Protein AF-A0A2D8N913-F1 (afdb_monomer_lite)

Radius of gyration: 33.27 Å; chains: 1; bounding box: 80×47×66 Å

Foldseek 3Di:
DAKDAAQDADPPGFGAHGTAGPPWDAAQAWAAAQDFDDDPRWGQWGFNHTGHGNYTDDPVGTDGDGDDDDDPPDDPPPPDDDDDCVVVVPDDDDFDADPVRDTHPDDDDDDDDPDPVCPVVVVVVVVVCCVVVVVDDPFDDQFPCVVLVVCVVVVHDPVVSVPDGRHDD

Structure (mmCIF, N/CA/C/O backbone):
data_AF-A0A2D8N913-F1
#
_entry.id   AF-A0A2D8N913-F1
#
loop_
_atom_site.group_PDB
_atom_site.id
_atom_site.type_symbol
_atom_site.label_atom_id
_atom_site.label_alt_id
_atom_site.label_comp_id
_atom_site.label_asym_id
_atom_site.label_entity_id
_atom_site.label_seq_id
_atom_site.pdbx_PDB_ins_code
_atom_site.Cartn_x
_atom_site.Cartn_y
_atom_site.Cartn_z
_atom_site.occupancy
_atom_site.B_iso_or_equiv
_atom_site.auth_seq_id
_atom_site.auth_comp_id
_atom_site.auth_asym_id
_atom_site.auth_atom_id
_atom_site.pdbx_PDB_model_num
ATOM 1 N N . MET A 1 1 ? 0.597 10.261 -8.844 1.00 73.38 1 MET A N 1
ATOM 2 C CA . MET A 1 1 ? 1.010 9.840 -10.202 1.00 73.38 1 MET A CA 1
ATOM 3 C C . MET A 1 1 ? 0.075 10.501 -11.199 1.00 73.38 1 MET A C 1
ATOM 5 O O . MET A 1 1 ? -1.126 10.291 -11.078 1.00 73.38 1 MET A O 1
ATOM 9 N N . THR A 1 2 ? 0.605 11.321 -12.101 1.00 93.38 2 THR A N 1
ATOM 10 C CA . THR A 1 2 ? -0.141 12.109 -13.100 1.00 93.38 2 THR A CA 1
ATOM 11 C C . THR A 1 2 ? 0.050 11.535 -14.504 1.00 93.38 2 THR A C 1
ATOM 13 O O . THR A 1 2 ? 0.863 10.628 -14.695 1.00 93.38 2 THR A O 1
ATOM 16 N N . ASP A 1 3 ? -0.706 12.045 -15.474 1.00 95.50 3 ASP A N 1
ATOM 17 C CA . ASP A 1 3 ? -0.460 11.774 -16.891 1.00 95.50 3 ASP A CA 1
ATOM 18 C C . ASP A 1 3 ? 0.839 12.452 -17.345 1.00 95.50 3 ASP A C 1
ATOM 20 O O . ASP A 1 3 ? 1.146 13.564 -16.912 1.00 95.50 3 ASP A O 1
ATOM 24 N N . LEU A 1 4 ? 1.575 11.780 -18.228 1.00 95.81 4 LEU A N 1
ATOM 25 C CA . LEU A 1 4 ? 2.834 12.240 -18.806 1.00 95.81 4 LEU A CA 1
ATOM 26 C C . LEU A 1 4 ? 2.669 12.448 -20.309 1.00 95.81 4 LEU A C 1
ATOM 28 O O . LEU A 1 4 ? 2.006 11.657 -20.997 1.00 95.81 4 LEU A O 1
ATOM 32 N N . LYS A 1 5 ? 3.281 13.506 -20.835 1.00 96.56 5 LYS A N 1
ATOM 33 C CA . LYS A 1 5 ? 3.182 13.857 -22.254 1.00 96.56 5 LYS A CA 1
ATOM 34 C C . LYS A 1 5 ? 4.349 13.282 -23.046 1.00 96.56 5 LYS A C 1
ATOM 36 O O . LYS A 1 5 ? 5.450 13.071 -22.546 1.00 96.56 5 LYS A O 1
ATOM 41 N N . LYS A 1 6 ? 4.110 13.053 -24.332 1.00 96.00 6 LYS A N 1
ATOM 42 C CA . LYS A 1 6 ? 5.166 12.769 -25.299 1.00 96.00 6 LYS A CA 1
ATOM 43 C C . LYS A 1 6 ? 6.247 13.856 -25.221 1.00 96.00 6 LYS A C 1
ATOM 45 O O . LYS A 1 6 ? 5.936 15.024 -25.011 1.00 96.00 6 LYS A O 1
ATOM 50 N N . ASP A 1 7 ? 7.499 13.451 -25.420 1.00 95.56 7 ASP A N 1
ATOM 51 C CA . ASP A 1 7 ? 8.699 14.289 -25.383 1.00 95.56 7 ASP A CA 1
ATOM 52 C C . ASP A 1 7 ? 9.092 14.843 -23.999 1.00 95.56 7 ASP A C 1
ATOM 54 O O . ASP A 1 7 ? 10.153 15.457 -23.881 1.00 95.56 7 ASP A O 1
ATOM 58 N N . GLU A 1 8 ? 8.316 14.557 -22.950 1.00 95.44 8 GLU A N 1
ATOM 59 C CA . GLU A 1 8 ? 8.669 14.863 -21.562 1.00 95.44 8 GLU A CA 1
ATOM 60 C C . GLU A 1 8 ? 9.900 14.056 -21.110 1.00 95.44 8 GLU A C 1
ATOM 62 O O . GLU A 1 8 ? 10.096 12.909 -21.530 1.00 95.44 8 GLU A O 1
ATOM 67 N N . ILE A 1 9 ? 10.749 14.667 -20.274 1.00 93.12 9 ILE A N 1
ATOM 68 C CA . ILE A 1 9 ? 11.997 14.073 -19.780 1.00 93.12 9 ILE A CA 1
ATOM 69 C C . ILE A 1 9 ? 11.810 13.629 -18.326 1.00 93.12 9 ILE A C 1
ATOM 71 O O . ILE A 1 9 ? 11.603 14.451 -17.438 1.00 93.12 9 ILE A O 1
ATOM 75 N N . ILE A 1 10 ? 11.939 12.325 -18.085 1.00 91.06 10 ILE A N 1
ATOM 76 C CA . ILE A 1 10 ? 11.900 11.688 -16.766 1.00 91.06 10 ILE A CA 1
ATOM 77 C C . ILE A 1 10 ? 13.335 11.442 -16.276 1.00 91.06 10 ILE A C 1
ATOM 79 O O . ILE A 1 10 ? 14.214 11.052 -17.049 1.00 91.06 10 ILE A O 1
ATOM 83 N N . TYR A 1 11 ? 13.585 11.651 -14.983 1.00 82.69 11 TYR A N 1
ATOM 84 C CA . TYR A 1 11 ? 14.900 11.457 -14.365 1.00 82.69 11 TYR A CA 1
ATOM 85 C C . TYR A 1 11 ? 15.424 10.010 -14.540 1.00 82.69 11 TYR A C 1
ATOM 87 O O . TYR A 1 11 ? 14.638 9.069 -14.402 1.00 82.69 11 TYR A O 1
ATOM 95 N N . PRO A 1 12 ? 16.730 9.792 -14.808 1.00 74.25 12 PRO A N 1
ATOM 96 C CA . PRO A 1 12 ? 17.796 10.797 -14.906 1.00 74.25 12 PRO A CA 1
ATOM 97 C C . PRO A 1 12 ? 17.989 11.444 -16.290 1.00 74.25 12 PRO A C 1
ATOM 99 O O . PRO A 1 12 ? 18.758 12.392 -16.382 1.00 74.25 12 PRO A O 1
ATOM 102 N N . SER A 1 13 ? 17.347 10.962 -17.363 1.00 88.44 13 SER A N 1
ATOM 103 C CA . SER A 1 13 ? 17.417 11.550 -18.729 1.00 88.44 13 SER A CA 1
ATOM 104 C C . SER A 1 13 ? 16.662 10.701 -19.769 1.00 88.44 13 SER A C 1
ATOM 106 O O . SER A 1 13 ? 17.172 10.357 -20.838 1.00 88.44 13 SER A O 1
ATOM 108 N N . LEU A 1 14 ? 15.434 10.291 -19.463 1.00 93.56 14 LEU A N 1
ATOM 109 C CA . LEU A 1 14 ? 14.613 9.468 -20.349 1.00 93.56 14 LEU A CA 1
ATOM 110 C C . LEU A 1 14 ? 13.529 10.314 -21.010 1.00 93.56 14 LEU A C 1
ATOM 112 O O . LEU A 1 14 ? 12.659 10.841 -20.332 1.00 93.56 14 LEU A O 1
ATOM 116 N N . LYS A 1 15 ? 13.555 10.399 -22.341 1.00 96.12 15 LYS A N 1
ATOM 117 C CA . LYS A 1 15 ? 12.556 11.127 -23.128 1.00 96.12 15 LYS A CA 1
ATOM 118 C C . LYS A 1 15 ? 11.412 10.207 -23.566 1.00 96.12 15 LYS A C 1
ATOM 120 O O . LYS A 1 15 ? 11.671 9.190 -24.211 1.00 96.12 15 LYS A O 1
ATOM 125 N N . LEU A 1 16 ? 10.165 10.572 -23.269 1.00 96.75 16 LEU A N 1
ATOM 126 C CA . LEU A 1 16 ? 8.987 9.786 -23.652 1.00 96.75 16 LEU A CA 1
ATOM 127 C C . LEU A 1 16 ? 8.702 9.845 -25.160 1.00 96.75 16 LEU A C 1
ATOM 129 O O . LEU A 1 16 ? 8.788 10.898 -25.791 1.00 96.75 16 LEU A O 1
ATOM 133 N N . LYS A 1 17 ? 8.312 8.707 -25.743 1.00 95.88 17 LYS A N 1
ATOM 134 C CA . LYS A 1 17 ? 7.947 8.578 -27.167 1.00 95.88 17 LYS A CA 1
ATOM 135 C C . LYS A 1 17 ? 6.450 8.743 -27.424 1.00 95.88 17 LYS A C 1
ATOM 137 O O . LYS A 1 17 ? 6.057 9.088 -28.540 1.00 95.88 17 LYS A O 1
ATOM 142 N N . ASN A 1 18 ? 5.628 8.550 -26.395 1.00 95.62 18 ASN A N 1
ATOM 143 C CA . ASN A 1 18 ? 4.171 8.642 -26.441 1.00 95.62 18 ASN A CA 1
ATOM 144 C C . ASN A 1 18 ? 3.654 9.324 -25.172 1.00 95.62 18 ASN A C 1
ATOM 146 O O . ASN A 1 18 ? 4.369 9.415 -24.177 1.00 95.62 18 ASN A O 1
ATOM 150 N N . ASN A 1 19 ? 2.391 9.747 -25.198 1.00 96.81 19 ASN A N 1
ATOM 151 C CA . ASN A 1 19 ? 1.685 10.096 -23.970 1.00 96.81 19 ASN A CA 1
ATOM 152 C C . ASN A 1 19 ? 1.509 8.829 -23.121 1.00 96.81 19 ASN A C 1
ATOM 154 O O . ASN A 1 19 ? 1.118 7.784 -23.646 1.00 96.81 19 ASN A O 1
ATOM 158 N N . VAL A 1 20 ? 1.752 8.928 -21.818 1.00 95.88 20 VAL A N 1
ATOM 159 C CA . VAL A 1 20 ? 1.591 7.821 -20.873 1.00 95.88 20 VAL A CA 1
ATOM 160 C C . VAL A 1 20 ? 0.609 8.255 -19.798 1.00 95.88 20 VAL A C 1
ATOM 162 O O . VAL A 1 20 ? 0.886 9.159 -19.017 1.00 95.88 20 VAL A O 1
ATOM 165 N N . LYS A 1 21 ? -0.558 7.611 -19.755 1.00 96.62 21 LYS A N 1
ATOM 166 C CA . LYS A 1 21 ? -1.554 7.869 -18.709 1.00 96.62 21 LYS A CA 1
ATOM 167 C C . LYS A 1 21 ? -1.021 7.455 -17.338 1.00 96.62 21 LYS A C 1
ATOM 169 O O . LYS A 1 21 ? -0.225 6.517 -17.231 1.00 96.62 21 LYS A O 1
ATOM 174 N N . ALA A 1 22 ? -1.531 8.074 -16.282 1.00 95.69 22 ALA A N 1
ATOM 175 C CA . ALA A 1 22 ? -1.237 7.695 -14.911 1.00 95.69 22 ALA A CA 1
ATOM 176 C C . ALA A 1 22 ? -1.387 6.173 -14.718 1.00 95.69 22 ALA A C 1
ATOM 178 O O . ALA A 1 22 ? -2.295 5.535 -15.264 1.00 95.69 22 ALA A O 1
ATOM 179 N N . LYS A 1 23 ? -0.466 5.589 -13.940 1.00 94.62 23 LYS A N 1
ATOM 180 C CA . LYS A 1 23 ? -0.380 4.145 -13.641 1.00 94.62 23 LYS A CA 1
ATOM 181 C C . LYS A 1 23 ? -0.073 3.228 -14.839 1.00 94.62 23 LYS A C 1
ATOM 183 O O . LYS A 1 23 ? -0.050 2.012 -14.664 1.00 94.62 23 LYS A O 1
ATOM 188 N N . HIS A 1 24 ? 0.186 3.764 -16.033 1.00 95.25 24 HIS A N 1
ATOM 189 C CA . HIS A 1 24 ? 0.657 2.963 -17.164 1.00 95.25 24 HIS A CA 1
ATOM 190 C C . HIS A 1 24 ? 2.185 2.864 -17.177 1.00 95.25 24 HIS A C 1
ATOM 192 O O . HIS A 1 24 ? 2.889 3.700 -16.615 1.00 95.25 24 HIS A O 1
ATOM 198 N N . LYS A 1 25 ? 2.693 1.803 -17.811 1.00 95.44 25 LYS A N 1
ATOM 199 C CA . LYS A 1 25 ? 4.124 1.498 -17.897 1.00 95.44 25 LYS A CA 1
ATOM 200 C C . LYS A 1 25 ? 4.727 2.080 -19.178 1.00 95.44 25 LYS A C 1
ATOM 202 O O . LYS A 1 25 ? 4.034 2.205 -20.186 1.00 95.44 25 LYS A O 1
ATOM 207 N N . PHE A 1 26 ? 6.020 2.371 -19.153 1.00 95.56 26 PHE A N 1
ATOM 208 C CA . PHE A 1 26 ? 6.837 2.687 -20.324 1.00 95.56 26 PHE A CA 1
ATOM 209 C C . PHE A 1 26 ? 8.209 2.025 -20.176 1.00 95.56 26 PHE A C 1
ATOM 211 O O . PHE A 1 26 ? 8.613 1.689 -19.062 1.00 95.56 26 PHE A O 1
ATOM 218 N N . SER A 1 27 ? 8.901 1.797 -21.288 1.00 95.69 27 SER A N 1
ATOM 219 C CA . SER A 1 27 ? 10.196 1.118 -21.272 1.00 95.69 27 SER A CA 1
ATOM 220 C C . SER A 1 27 ? 11.324 2.059 -20.858 1.00 95.69 27 SER A C 1
ATOM 222 O O . SER A 1 27 ? 11.403 3.186 -21.352 1.00 95.69 27 SER A O 1
ATOM 224 N N . ILE A 1 28 ? 12.238 1.593 -20.005 1.00 94.88 28 ILE A N 1
ATOM 225 C CA . ILE A 1 28 ? 13.463 2.330 -19.646 1.00 94.88 28 ILE A CA 1
ATOM 226 C C . ILE A 1 28 ? 14.653 2.017 -20.563 1.00 94.88 28 ILE A C 1
ATOM 228 O O . ILE A 1 28 ? 15.673 2.710 -20.522 1.00 94.88 28 ILE A O 1
ATOM 232 N N . GLU A 1 29 ? 14.487 1.036 -21.446 1.00 94.50 29 GLU A N 1
ATOM 233 C CA . GLU A 1 29 ? 15.478 0.546 -22.401 1.00 94.50 29 GLU A CA 1
ATOM 234 C C . GLU A 1 29 ? 14.833 0.222 -23.758 1.00 94.50 29 GLU A C 1
ATOM 236 O O . GLU A 1 29 ? 13.611 0.272 -23.908 1.00 94.50 29 GLU A O 1
ATOM 241 N N . ASN A 1 30 ? 15.648 -0.055 -24.776 1.00 97.00 30 ASN A N 1
ATOM 242 C CA . ASN A 1 30 ? 15.129 -0.565 -26.044 1.00 97.00 30 ASN A CA 1
ATOM 243 C C . ASN A 1 30 ? 14.948 -2.079 -25.922 1.00 97.00 30 ASN A C 1
ATOM 245 O O . ASN A 1 30 ? 15.889 -2.758 -25.530 1.00 97.00 30 ASN A O 1
ATOM 249 N N . LEU A 1 31 ? 13.784 -2.586 -26.319 1.00 97.69 31 LEU A N 1
ATOM 250 C CA . LEU A 1 31 ? 13.471 -4.010 -26.351 1.00 97.69 31 LEU A CA 1
ATOM 251 C C . LEU A 1 31 ? 13.234 -4.440 -27.800 1.00 97.69 31 LEU A C 1
ATOM 253 O O . LEU A 1 31 ? 12.435 -3.842 -28.533 1.00 97.69 31 LEU A O 1
ATOM 257 N N . SER A 1 32 ? 13.943 -5.474 -28.219 1.00 98.25 32 SER A N 1
ATOM 258 C CA . SER A 1 32 ? 13.725 -6.190 -29.471 1.00 98.25 32 SER A CA 1
ATOM 259 C C . SER A 1 32 ? 12.553 -7.159 -29.335 1.00 98.25 32 SER A C 1
ATOM 261 O O . SER A 1 32 ? 12.086 -7.466 -28.241 1.00 98.25 32 SER A O 1
ATOM 263 N N . ILE A 1 33 ? 12.045 -7.646 -30.467 1.00 97.88 33 ILE A N 1
ATOM 264 C CA . ILE A 1 33 ? 11.015 -8.690 -30.456 1.00 97.88 33 ILE A CA 1
ATOM 265 C C . ILE A 1 33 ? 11.607 -9.940 -29.801 1.00 97.88 33 ILE A C 1
ATOM 267 O O . ILE A 1 33 ? 12.650 -10.421 -30.230 1.00 97.88 33 ILE A O 1
ATOM 271 N N . GLY A 1 34 ? 10.916 -10.475 -28.801 1.00 96.56 34 GLY A N 1
ATOM 272 C CA . GLY A 1 34 ? 11.355 -11.635 -28.038 1.00 96.56 34 GLY A CA 1
ATOM 273 C C . GLY A 1 34 ? 12.116 -11.301 -26.755 1.00 96.56 34 GLY A C 1
ATOM 274 O O . GLY A 1 34 ? 12.371 -12.218 -25.982 1.00 96.56 34 GLY A O 1
ATOM 275 N N . ASP A 1 35 ? 12.432 -10.036 -26.481 1.00 97.38 35 ASP A N 1
ATOM 276 C CA . ASP A 1 35 ? 13.112 -9.676 -25.235 1.00 97.38 35 ASP A CA 1
ATOM 277 C C . ASP A 1 35 ? 12.161 -9.798 -24.038 1.00 97.38 35 ASP A C 1
ATOM 279 O O . ASP A 1 35 ? 10.982 -9.426 -24.113 1.00 97.38 35 ASP A O 1
ATOM 283 N N . SER A 1 36 ? 12.677 -10.314 -22.922 1.00 96.25 36 SER A N 1
ATOM 284 C CA . SER A 1 36 ? 11.935 -10.403 -21.666 1.00 96.25 36 SER A CA 1
ATOM 285 C C . SER A 1 36 ? 11.756 -9.020 -21.038 1.00 96.25 36 SER A C 1
ATOM 287 O O . SER A 1 36 ? 12.666 -8.196 -21.004 1.00 96.25 36 SER A O 1
ATOM 289 N N . VAL A 1 37 ? 10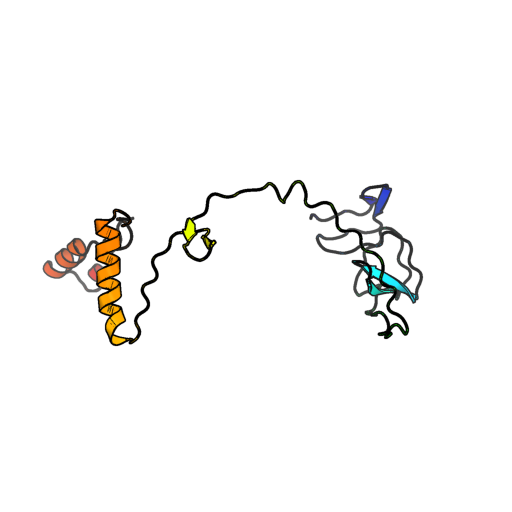.561 -8.775 -20.511 1.00 95.81 37 VAL A N 1
ATOM 290 C CA . VAL A 1 37 ? 10.181 -7.546 -19.818 1.00 95.81 37 VAL A CA 1
ATOM 291 C C . VAL A 1 37 ? 10.222 -7.810 -18.324 1.00 95.81 37 VAL A C 1
ATOM 293 O O . VAL A 1 37 ? 9.472 -8.649 -17.822 1.00 95.81 37 VAL A O 1
ATOM 296 N N . PHE A 1 38 ? 11.060 -7.062 -17.612 1.00 94.81 38 PHE A N 1
ATOM 297 C CA . PHE A 1 38 ? 11.238 -7.207 -16.172 1.00 94.81 38 PHE A CA 1
ATOM 298 C C . PHE A 1 38 ? 10.485 -6.126 -15.396 1.00 94.81 38 PHE A C 1
ATOM 300 O O . PHE A 1 38 ? 10.508 -4.943 -15.743 1.00 94.81 38 PHE A O 1
ATOM 307 N N . MET A 1 39 ? 9.840 -6.522 -14.302 1.00 93.19 39 MET A N 1
ATOM 308 C CA . MET A 1 39 ? 9.252 -5.607 -13.327 1.00 93.19 39 MET A CA 1
ATOM 309 C C . MET A 1 39 ? 9.430 -6.201 -11.932 1.00 93.19 39 MET A C 1
ATOM 311 O O . MET A 1 39 ? 9.206 -7.388 -11.739 1.00 93.19 39 MET A O 1
ATOM 315 N N . TYR A 1 40 ? 9.863 -5.391 -10.961 1.00 92.75 40 TYR A N 1
ATOM 316 C CA . TYR A 1 40 ? 10.158 -5.855 -9.594 1.00 92.75 40 TYR A CA 1
ATOM 317 C C . TYR A 1 40 ? 11.179 -7.007 -9.519 1.00 92.75 40 TYR A C 1
ATOM 319 O O . TYR A 1 40 ? 11.155 -7.801 -8.586 1.00 92.75 40 TYR A O 1
ATOM 327 N N . GLY A 1 41 ? 12.082 -7.093 -10.502 1.00 89.75 41 GLY A N 1
ATOM 328 C CA . GLY A 1 41 ? 13.108 -8.136 -10.565 1.00 89.75 41 GLY A CA 1
ATOM 329 C C . GLY A 1 41 ? 12.629 -9.488 -11.099 1.00 89.75 41 GLY A C 1
ATOM 330 O O . GLY A 1 41 ? 13.387 -10.444 -11.008 1.00 89.75 41 GLY A O 1
ATOM 331 N N . VAL A 1 42 ? 11.416 -9.578 -11.656 1.00 91.31 42 VAL A N 1
ATOM 332 C CA . VAL A 1 42 ? 10.876 -10.806 -12.265 1.00 91.31 42 VAL A CA 1
ATOM 333 C C . VAL A 1 42 ? 10.385 -10.554 -13.690 1.00 91.31 42 VAL A C 1
ATOM 335 O O . VAL A 1 42 ? 9.985 -9.431 -14.021 1.00 91.31 42 VAL A O 1
ATOM 338 N N . VAL A 1 43 ? 10.390 -11.590 -14.534 1.00 94.38 43 VAL A N 1
ATOM 339 C CA . VAL A 1 43 ? 9.772 -11.524 -15.869 1.00 94.38 43 VAL A CA 1
ATOM 340 C C . VAL A 1 43 ? 8.254 -11.416 -15.735 1.00 94.38 43 VAL A C 1
ATOM 342 O O . VAL A 1 43 ? 7.613 -12.229 -15.070 1.00 94.38 43 VAL A O 1
ATOM 345 N N . VAL A 1 44 ? 7.686 -10.404 -16.387 1.00 94.44 44 VAL A N 1
ATOM 346 C CA . VAL A 1 44 ? 6.234 -10.155 -16.444 1.00 94.44 44 VAL A CA 1
ATOM 347 C C . VAL A 1 44 ? 5.664 -10.250 -17.859 1.00 94.44 44 VAL A C 1
ATOM 349 O O . VAL A 1 44 ? 4.461 -10.077 -18.069 1.00 94.44 44 VAL A O 1
ATOM 352 N N . GLY A 1 45 ? 6.523 -10.450 -18.853 1.00 95.31 45 GLY A N 1
ATOM 353 C CA . GLY A 1 45 ? 6.123 -10.506 -20.244 1.00 95.31 45 GLY A CA 1
ATOM 354 C C . GLY A 1 45 ? 7.297 -10.607 -21.195 1.00 95.31 45 GLY A C 1
ATOM 355 O O . GLY A 1 45 ? 8.455 -10.539 -20.796 1.00 95.31 45 GLY A O 1
ATOM 356 N N . LYS A 1 46 ? 6.958 -10.694 -22.475 1.00 97.06 46 LYS A N 1
ATOM 357 C CA . LYS A 1 46 ? 7.883 -10.657 -23.600 1.00 97.06 46 LYS A CA 1
ATOM 358 C C . LYS A 1 46 ? 7.455 -9.590 -24.588 1.00 97.06 46 LYS A C 1
ATOM 360 O O . LYS A 1 46 ? 6.259 -9.434 -24.858 1.00 97.06 46 LYS A O 1
ATOM 365 N N . ALA A 1 47 ? 8.405 -8.876 -25.167 1.00 97.75 47 ALA A N 1
ATOM 366 C CA . ALA A 1 47 ? 8.139 -7.937 -26.243 1.00 97.75 47 ALA A CA 1
ATOM 367 C C . ALA A 1 47 ? 7.671 -8.693 -27.502 1.00 97.75 47 ALA A C 1
ATOM 369 O O . ALA A 1 47 ? 8.399 -9.505 -28.067 1.00 97.75 47 ALA A O 1
ATOM 370 N N . LYS A 1 48 ? 6.447 -8.426 -27.972 1.00 97.25 48 LYS A N 1
ATOM 371 C CA . LYS A 1 48 ? 5.928 -8.971 -29.248 1.00 97.25 48 LYS A CA 1
ATOM 372 C C . LYS A 1 48 ? 6.129 -8.023 -30.431 1.00 97.25 48 LYS A C 1
ATOM 374 O O . LYS A 1 48 ? 5.855 -8.379 -31.573 1.00 97.25 48 LYS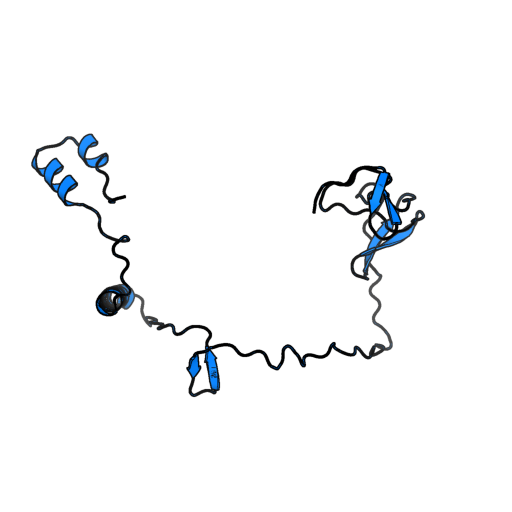 A O 1
ATOM 379 N N . LYS A 1 49 ? 6.576 -6.800 -30.152 1.00 96.88 49 LYS A N 1
ATOM 380 C CA . LYS A 1 49 ? 7.002 -5.780 -31.115 1.00 96.88 49 LYS A CA 1
ATOM 381 C C . LYS A 1 49 ? 8.290 -5.155 -30.593 1.00 96.88 49 LYS A C 1
ATOM 383 O O . LYS A 1 49 ? 8.565 -5.246 -29.402 1.00 96.88 49 LYS A O 1
ATOM 388 N N . ARG A 1 50 ? 9.054 -4.499 -31.465 1.00 97.62 50 ARG A N 1
ATOM 389 C CA . ARG A 1 50 ? 10.147 -3.629 -31.021 1.00 97.62 50 ARG A CA 1
ATOM 390 C C . ARG A 1 50 ? 9.557 -2.489 -30.181 1.00 97.62 50 ARG A C 1
ATOM 392 O O . ARG A 1 50 ? 8.605 -1.863 -30.637 1.00 97.62 50 ARG A O 1
ATOM 399 N N . ILE A 1 51 ? 10.118 -2.237 -29.001 1.00 97.94 51 ILE A N 1
ATOM 400 C CA . ILE A 1 51 ? 9.699 -1.180 -28.069 1.00 97.94 51 ILE A CA 1
ATOM 401 C C . ILE A 1 51 ? 10.908 -0.285 -27.817 1.00 97.94 51 ILE A C 1
ATOM 403 O O . ILE A 1 51 ? 11.964 -0.756 -27.396 1.00 97.94 51 ILE A O 1
ATOM 407 N N . LEU A 1 52 ? 10.789 1.008 -28.088 1.00 96.88 52 LEU A N 1
ATOM 408 C CA . LEU A 1 52 ? 11.879 1.950 -27.851 1.00 96.88 52 LEU A CA 1
ATOM 409 C C . LEU A 1 52 ? 11.925 2.403 -26.387 1.00 96.88 52 LEU A C 1
ATOM 411 O O . LEU A 1 52 ? 10.913 2.455 -25.688 1.00 96.88 52 LEU A O 1
ATOM 415 N N . LYS A 1 53 ? 13.104 2.835 -25.937 1.00 96.06 53 LYS A N 1
ATOM 416 C CA . LYS A 1 53 ? 13.249 3.547 -24.665 1.00 96.06 53 LYS A CA 1
ATOM 417 C C . LYS A 1 53 ? 12.306 4.758 -24.639 1.00 96.06 53 LYS A C 1
ATOM 419 O O . LYS A 1 53 ? 12.318 5.581 -25.558 1.00 96.06 53 LYS A O 1
ATOM 424 N N . GLY A 1 54 ? 11.504 4.852 -23.582 1.00 95.62 54 GLY A N 1
ATOM 425 C CA . GLY A 1 54 ? 10.465 5.863 -23.387 1.00 95.62 54 GLY A CA 1
ATOM 426 C C . GLY A 1 54 ? 9.140 5.587 -24.098 1.00 95.62 54 GLY A C 1
ATOM 427 O O . GLY A 1 54 ? 8.238 6.422 -24.037 1.00 95.62 54 GLY A O 1
ATOM 428 N N . GLU A 1 55 ? 8.992 4.450 -24.776 1.00 97.06 55 GLU A N 1
ATOM 429 C CA . GLU A 1 55 ? 7.730 4.023 -25.381 1.00 97.06 55 GLU A CA 1
ATOM 430 C C . GLU A 1 55 ? 6.798 3.397 -24.340 1.00 97.06 55 GLU A C 1
ATOM 432 O O . GLU A 1 55 ? 7.237 2.695 -23.426 1.00 97.06 55 GLU A O 1
ATOM 437 N N . GLN A 1 56 ? 5.497 3.648 -24.479 1.00 96.75 56 GLN A N 1
ATOM 438 C CA . GLN A 1 56 ? 4.480 3.080 -23.600 1.00 96.75 56 GLN A CA 1
ATOM 439 C C . GLN A 1 56 ? 4.433 1.548 -23.730 1.00 96.75 56 GLN A C 1
ATOM 441 O O . GLN A 1 56 ? 4.330 1.012 -24.828 1.00 96.75 56 GLN A O 1
ATOM 446 N N . ILE A 1 57 ? 4.411 0.835 -22.606 1.00 96.50 57 ILE A N 1
ATOM 447 C CA . ILE A 1 57 ? 4.150 -0.607 -22.551 1.00 96.50 57 ILE A CA 1
ATOM 448 C C . ILE A 1 57 ? 2.640 -0.832 -22.467 1.00 96.50 57 ILE A C 1
ATOM 450 O O . ILE A 1 57 ? 1.957 -0.276 -21.603 1.00 96.50 57 ILE A O 1
ATOM 454 N N . SER A 1 58 ? 2.116 -1.683 -23.343 1.00 95.19 58 SER A N 1
ATOM 455 C CA . SER A 1 58 ? 0.695 -2.017 -23.411 1.00 95.19 58 SER A CA 1
ATOM 456 C C . SER A 1 58 ? 0.487 -3.477 -23.828 1.00 95.19 58 SER A C 1
ATOM 458 O O . SER A 1 58 ? 1.375 -4.090 -24.422 1.00 95.19 58 SER A O 1
ATOM 460 N N . PRO A 1 59 ? -0.720 -4.036 -23.642 1.00 94.81 59 PRO A N 1
ATOM 461 C CA . PRO A 1 59 ? -1.054 -5.351 -24.188 1.00 94.81 59 PRO A CA 1
ATOM 462 C C . PRO A 1 59 ? -0.890 -5.460 -25.715 1.00 94.81 59 PRO A C 1
ATOM 464 O O . PRO A 1 59 ? -0.955 -6.559 -26.253 1.00 94.81 59 PRO A O 1
ATOM 467 N N . PHE A 1 60 ? -0.679 -4.356 -26.446 1.00 95.62 60 PHE A N 1
ATOM 468 C CA . PHE A 1 60 ? -0.438 -4.352 -27.893 1.00 95.62 60 PHE A CA 1
ATOM 469 C C . PHE A 1 60 ? 1.028 -4.539 -28.296 1.00 95.62 60 PHE A C 1
ATOM 471 O O . PHE A 1 60 ? 1.276 -4.862 -29.461 1.00 95.62 60 PHE A O 1
ATOM 478 N N . ASN A 1 61 ? 1.988 -4.369 -27.382 1.00 96.94 61 ASN A N 1
ATOM 479 C CA . ASN A 1 61 ? 3.418 -4.548 -27.668 1.00 96.94 61 ASN A CA 1
ATOM 480 C C . ASN A 1 61 ? 4.120 -5.566 -26.765 1.00 96.94 61 ASN A C 1
ATOM 482 O O . ASN A 1 61 ? 5.219 -5.993 -27.112 1.00 96.94 61 ASN A O 1
ATOM 486 N N . ILE A 1 62 ? 3.449 -6.069 -25.725 1.00 97.06 62 ILE A N 1
ATOM 487 C CA . ILE A 1 62 ? 3.908 -7.230 -24.954 1.00 97.06 62 ILE A CA 1
ATOM 488 C C . ILE A 1 62 ? 2.900 -8.387 -24.989 1.00 97.06 62 ILE A C 1
ATOM 490 O O . ILE A 1 62 ? 1.714 -8.199 -25.281 1.00 97.06 62 ILE A O 1
ATOM 494 N N . VAL A 1 63 ? 3.386 -9.589 -24.705 1.00 96.75 63 VAL A N 1
ATOM 495 C CA . VAL A 1 63 ? 2.600 -10.787 -24.388 1.00 96.75 63 VAL A CA 1
ATOM 496 C C . VAL A 1 63 ? 3.017 -11.285 -23.007 1.00 96.75 63 VAL A C 1
ATOM 498 O O . VAL A 1 63 ? 4.147 -11.054 -22.587 1.00 96.75 63 VAL A O 1
ATOM 501 N N . HIS A 1 64 ? 2.097 -11.915 -22.282 1.00 93.25 64 HIS A N 1
ATOM 502 C CA . HIS A 1 64 ? 2.400 -12.500 -20.981 1.00 93.25 64 HIS A CA 1
ATOM 503 C C . HIS A 1 64 ? 3.437 -13.624 -21.120 1.00 93.25 64 HIS A C 1
ATOM 505 O O . HIS A 1 64 ? 3.290 -14.505 -21.963 1.00 93.25 64 HIS A O 1
ATOM 511 N N . GLU A 1 65 ? 4.461 -13.588 -20.276 1.00 92.38 65 GLU A N 1
ATOM 512 C CA . GLU A 1 65 ? 5.515 -14.591 -20.139 1.00 92.38 65 GLU A CA 1
ATOM 513 C C . GLU A 1 65 ? 5.957 -14.552 -18.674 1.00 92.38 65 GLU A C 1
ATOM 515 O O . GLU A 1 65 ? 6.038 -13.477 -18.075 1.00 92.38 65 GLU A O 1
ATOM 520 N N . THR A 1 66 ? 6.195 -15.720 -18.096 1.00 89.00 66 THR A N 1
ATOM 521 C CA . THR A 1 66 ? 6.730 -15.885 -16.743 1.00 89.00 66 THR A CA 1
ATOM 522 C C . THR A 1 66 ? 8.055 -16.612 -16.843 1.00 89.00 66 THR A C 1
ATOM 524 O O . THR A 1 66 ? 8.275 -17.356 -17.798 1.00 89.00 66 THR A O 1
ATOM 527 N N . GLU A 1 67 ? 8.926 -16.439 -15.854 1.00 84.56 67 GLU A N 1
ATOM 528 C CA . GLU A 1 67 ? 10.126 -17.268 -15.775 1.00 84.56 67 GLU A CA 1
ATOM 529 C C . GLU A 1 67 ? 9.751 -18.748 -15.666 1.00 84.56 67 GLU A C 1
ATOM 531 O O . GLU A 1 67 ? 8.819 -19.118 -14.944 1.00 84.56 67 GLU A O 1
ATOM 536 N N . ASP A 1 68 ? 10.497 -19.598 -16.370 1.00 82.38 68 ASP A N 1
ATOM 537 C CA . ASP A 1 68 ? 10.377 -21.039 -16.206 1.00 82.38 68 ASP A CA 1
ATOM 538 C C . ASP A 1 68 ? 10.680 -21.413 -14.756 1.00 82.38 68 ASP A C 1
ATOM 540 O O . ASP A 1 68 ? 11.733 -21.070 -14.207 1.00 82.38 68 ASP A O 1
ATOM 544 N N . TYR A 1 69 ? 9.783 -22.183 -14.144 1.00 78.56 69 TYR A N 1
ATOM 545 C CA . TYR A 1 69 ? 10.029 -22.725 -12.819 1.00 78.56 69 TYR A CA 1
ATOM 546 C C . TYR A 1 69 ? 11.220 -23.688 -12.863 1.00 78.56 69 TYR A C 1
ATOM 548 O O . TYR A 1 69 ? 11.156 -24.770 -13.450 1.00 78.56 69 TYR A O 1
ATOM 556 N N . LYS A 1 70 ? 12.322 -23.306 -12.214 1.00 77.75 70 LYS A N 1
ATOM 557 C CA . LYS A 1 70 ? 13.502 -24.156 -12.034 1.00 77.75 70 LYS A CA 1
ATOM 558 C C . LYS A 1 70 ? 13.731 -24.370 -10.550 1.00 77.75 70 LYS A C 1
ATOM 560 O O . LYS A 1 70 ? 13.966 -23.415 -9.818 1.00 77.75 70 LYS A O 1
ATOM 565 N N . ILE A 1 71 ? 13.727 -25.629 -10.114 1.00 72.25 71 ILE A N 1
ATOM 566 C CA . ILE A 1 71 ? 14.211 -25.997 -8.781 1.00 72.25 71 ILE A CA 1
ATOM 567 C C . ILE A 1 71 ? 15.739 -25.869 -8.816 1.00 72.25 71 ILE A C 1
ATOM 569 O O . ILE A 1 71 ? 16.392 -26.630 -9.542 1.00 72.25 71 ILE A O 1
ATOM 573 N N . PRO A 1 72 ? 16.353 -24.927 -8.079 1.00 68.56 72 PRO A N 1
ATOM 574 C CA . PRO A 1 72 ? 17.801 -24.801 -8.075 1.00 68.56 72 PRO A CA 1
ATOM 575 C C . PRO A 1 72 ? 18.407 -26.076 -7.477 1.00 68.56 72 PRO A C 1
ATOM 577 O O . PRO A 1 72 ?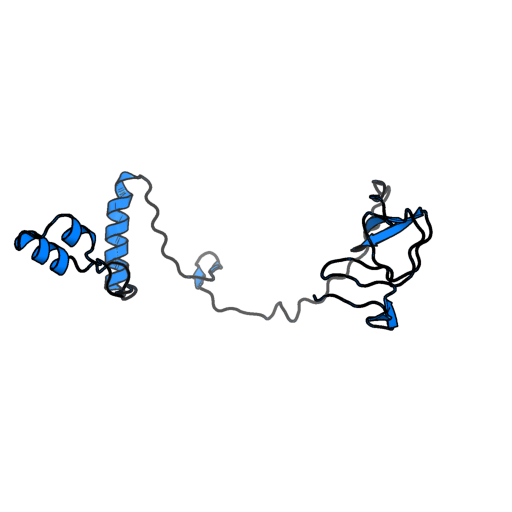 18.153 -26.393 -6.318 1.00 68.56 72 PRO A O 1
ATOM 580 N N . LYS A 1 73 ? 19.251 -26.800 -8.231 1.00 71.62 73 LYS A N 1
ATOM 581 C CA . LYS A 1 73 ? 19.988 -27.979 -7.712 1.00 71.62 73 LYS A CA 1
ATOM 582 C C . LYS A 1 73 ? 20.838 -27.641 -6.477 1.00 71.62 73 LYS A C 1
ATOM 584 O O . LYS A 1 73 ? 21.152 -28.514 -5.676 1.00 71.62 73 LYS A O 1
ATOM 589 N N . LYS A 1 74 ? 21.213 -26.367 -6.335 1.00 68.69 74 LYS A N 1
ATOM 590 C CA . LYS A 1 74 ? 21.765 -25.754 -5.128 1.00 68.69 74 LYS A CA 1
ATOM 591 C C . LYS A 1 74 ? 21.109 -24.390 -4.963 1.00 68.69 74 LYS A C 1
ATOM 593 O O . LYS A 1 74 ? 21.197 -23.560 -5.863 1.00 68.69 74 LYS A O 1
ATOM 598 N N . VAL A 1 75 ? 20.490 -24.143 -3.815 1.00 66.94 75 VAL A N 1
ATOM 599 C CA . VAL A 1 75 ? 20.110 -22.786 -3.415 1.00 66.94 75 VAL A CA 1
ATOM 600 C C . VAL A 1 75 ? 21.410 -22.076 -3.050 1.00 66.94 75 VAL A C 1
ATOM 602 O O . VAL A 1 75 ? 22.008 -22.394 -2.019 1.00 66.94 75 VAL A O 1
ATOM 605 N N . SER A 1 76 ? 21.902 -21.153 -3.885 1.00 65.56 76 SER A N 1
ATOM 606 C CA . SER A 1 76 ? 22.930 -20.235 -3.398 1.00 65.56 76 SER A CA 1
ATOM 607 C C . SER A 1 76 ? 22.281 -19.453 -2.267 1.00 65.56 76 SER A C 1
ATOM 609 O O . SER A 1 76 ? 21.350 -18.683 -2.501 1.00 65.56 76 SER A O 1
ATOM 611 N N . LYS A 1 77 ? 22.715 -19.688 -1.028 1.00 65.81 77 LYS A N 1
ATOM 612 C CA . LYS A 1 77 ? 22.343 -18.829 0.092 1.00 65.81 77 LYS A CA 1
ATOM 613 C C . LYS A 1 77 ? 23.014 -17.486 -0.160 1.00 65.81 77 LYS A C 1
ATOM 615 O O . LYS A 1 77 ? 24.137 -17.262 0.285 1.00 65.81 77 LYS A O 1
ATOM 620 N N . THR A 1 78 ? 22.371 -16.634 -0.949 1.00 71.00 78 THR A N 1
ATOM 621 C CA . THR A 1 78 ? 22.782 -15.245 -1.096 1.00 71.00 78 THR A CA 1
ATOM 622 C C . THR A 1 78 ? 22.798 -14.682 0.316 1.00 71.00 78 THR A C 1
ATOM 624 O O . THR A 1 78 ? 21.778 -14.714 1.006 1.00 71.00 78 THR A O 1
ATOM 627 N N . LYS A 1 79 ? 23.973 -14.270 0.798 1.00 76.25 79 LYS A N 1
ATOM 628 C CA . LYS A 1 79 ? 24.089 -13.631 2.107 1.0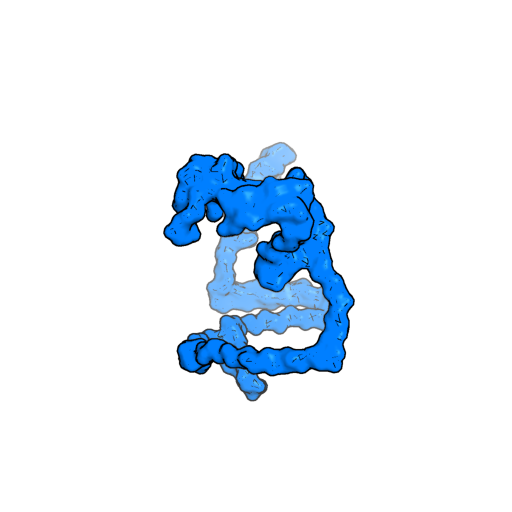0 76.25 79 LYS A CA 1
ATOM 629 C C . LYS A 1 79 ? 23.425 -12.265 1.987 1.00 76.25 79 LYS A C 1
ATOM 631 O O . LYS A 1 79 ? 24.037 -11.316 1.510 1.00 76.25 79 LYS A O 1
ATOM 636 N N . TRP A 1 80 ? 22.144 -12.201 2.329 1.00 83.56 80 TRP A N 1
ATOM 637 C CA . TRP A 1 80 ? 21.452 -10.937 2.493 1.00 83.56 80 TRP A CA 1
ATOM 638 C C . TRP A 1 80 ? 21.901 -10.332 3.819 1.00 83.56 80 TRP A C 1
ATOM 640 O O . TRP A 1 80 ? 21.695 -10.931 4.875 1.00 83.56 80 TRP A O 1
ATOM 650 N N . ASN A 1 81 ? 22.541 -9.170 3.749 1.00 85.75 81 ASN A N 1
ATOM 651 C CA . ASN A 1 81 ? 22.862 -8.389 4.930 1.00 85.75 81 ASN A CA 1
ATOM 652 C C . ASN A 1 81 ? 21.681 -7.441 5.183 1.00 85.75 81 ASN A C 1
ATOM 654 O O . ASN A 1 81 ? 21.490 -6.520 4.383 1.00 85.75 81 ASN A O 1
ATOM 658 N N . PRO A 1 82 ? 20.867 -7.662 6.233 1.00 85.56 82 PRO A N 1
ATOM 659 C CA . PRO A 1 82 ? 19.791 -6.741 6.570 1.00 85.56 82 PRO A CA 1
ATOM 660 C C . PRO A 1 82 ? 20.343 -5.334 6.836 1.00 85.56 82 PRO A C 1
ATOM 662 O O . PRO A 1 82 ? 21.459 -5.206 7.351 1.00 85.56 82 PRO A O 1
ATOM 665 N N . PRO A 1 83 ? 19.574 -4.274 6.531 1.00 87.88 83 PRO A N 1
ATOM 666 C CA . PRO A 1 83 ? 19.914 -2.937 7.000 1.00 87.88 83 PRO A CA 1
ATOM 667 C C . PRO A 1 83 ? 19.930 -2.904 8.536 1.00 87.88 83 PRO A C 1
ATOM 669 O O . PRO A 1 83 ? 19.212 -3.668 9.186 1.00 87.88 83 PRO A O 1
ATOM 672 N N . SER A 1 84 ? 20.740 -2.012 9.116 1.00 87.62 84 SER A N 1
ATOM 673 C CA . SER A 1 84 ? 20.762 -1.826 10.570 1.00 87.62 84 SER A CA 1
ATOM 674 C C . SER A 1 84 ? 19.385 -1.387 11.081 1.00 87.62 84 SER A C 1
ATOM 676 O O . SER A 1 84 ? 18.720 -0.542 10.481 1.00 87.62 84 SER A O 1
ATOM 678 N N . LEU A 1 85 ? 18.971 -1.967 12.207 1.00 88.81 85 LEU A N 1
ATOM 679 C CA . LEU A 1 85 ? 17.739 -1.620 12.914 1.00 88.81 85 LEU A CA 1
ATOM 680 C C . LEU A 1 85 ? 18.007 -0.712 14.127 1.00 88.81 85 LEU A C 1
ATOM 682 O O . LEU A 1 85 ? 17.093 -0.490 14.918 1.00 88.81 85 LEU A O 1
ATOM 686 N N . ASP A 1 86 ? 19.225 -0.178 14.280 1.00 88.50 86 ASP A N 1
ATOM 687 C CA . ASP A 1 86 ? 19.669 0.554 15.480 1.00 88.50 86 ASP A CA 1
ATOM 688 C C . ASP A 1 86 ? 18.826 1.798 15.799 1.00 88.50 86 ASP A C 1
ATOM 690 O O . ASP A 1 86 ? 18.667 2.168 16.963 1.00 88.50 86 ASP A O 1
ATOM 694 N N . GLU A 1 87 ? 18.275 2.458 14.779 1.00 84.44 87 GLU A N 1
ATOM 695 C CA . GLU A 1 87 ? 17.384 3.609 14.968 1.00 84.44 87 GLU A CA 1
ATOM 696 C C . GLU A 1 87 ? 15.966 3.193 15.374 1.00 84.44 87 GLU A C 1
ATOM 698 O O . GLU A 1 87 ? 15.282 3.910 16.104 1.00 84.44 87 GLU A O 1
ATOM 703 N N . ILE A 1 88 ? 15.507 2.031 14.903 1.00 85.12 88 ILE A N 1
ATOM 704 C CA . ILE A 1 88 ? 14.157 1.522 15.167 1.00 85.12 88 ILE A CA 1
ATOM 705 C C . ILE A 1 88 ? 14.105 0.851 16.539 1.00 85.12 88 ILE A C 1
ATOM 707 O O . ILE A 1 88 ? 13.117 1.007 17.251 1.00 85.12 88 ILE A O 1
ATOM 711 N N . SER A 1 89 ? 15.174 0.162 16.940 1.00 85.50 89 SER A N 1
ATOM 712 C CA . SER A 1 89 ? 15.260 -0.556 18.217 1.00 85.50 89 SER A CA 1
ATOM 713 C C . SER A 1 89 ? 15.153 0.357 19.441 1.00 85.50 89 SER A C 1
ATOM 715 O O . SER A 1 89 ? 14.790 -0.103 20.519 1.00 85.50 89 SER A O 1
ATOM 717 N N . LYS A 1 90 ? 15.424 1.656 19.273 1.00 89.94 90 LYS A N 1
ATOM 718 C CA . LYS A 1 90 ? 15.322 2.676 20.327 1.00 89.94 90 LYS A CA 1
ATOM 719 C C . LYS A 1 90 ? 13.950 3.346 20.402 1.00 89.94 90 LYS A C 1
ATOM 721 O O . LYS A 1 90 ? 13.728 4.165 21.293 1.00 89.94 90 LYS A O 1
ATOM 726 N N . LYS A 1 91 ? 13.038 3.055 19.470 1.00 91.31 91 LYS A N 1
ATOM 727 C CA . LYS A 1 91 ? 11.701 3.654 19.482 1.00 91.31 91 LYS A CA 1
ATOM 728 C C . LYS A 1 91 ? 10.871 3.043 20.603 1.00 91.31 91 LYS A C 1
ATOM 730 O O . LYS A 1 91 ? 10.737 1.829 20.703 1.00 91.31 91 LYS A O 1
ATOM 735 N N . ILE A 1 92 ? 10.284 3.916 21.409 1.00 92.50 92 ILE A N 1
ATOM 736 C CA . ILE A 1 92 ? 9.359 3.562 22.482 1.00 92.50 92 ILE A CA 1
ATOM 737 C C . ILE A 1 92 ? 7.970 4.105 22.158 1.00 92.50 92 ILE A C 1
ATOM 739 O O . ILE A 1 92 ? 7.825 5.052 21.384 1.00 92.50 92 ILE A O 1
ATOM 743 N N . PHE A 1 93 ? 6.951 3.521 22.773 1.00 94.44 93 PHE A N 1
ATOM 744 C CA . PHE A 1 93 ? 5.596 4.056 22.767 1.00 94.44 93 PHE A CA 1
ATOM 745 C C . PHE A 1 93 ? 5.019 3.963 24.179 1.00 94.44 93 PHE A C 1
ATOM 747 O O . PHE A 1 93 ? 5.436 3.120 24.973 1.00 94.44 93 PHE A O 1
ATOM 754 N N . LEU A 1 94 ? 4.072 4.843 24.496 1.00 95.00 94 LEU A N 1
ATOM 755 C CA . LEU A 1 94 ? 3.324 4.762 25.745 1.00 95.00 94 LEU A CA 1
ATOM 756 C C . LEU A 1 94 ? 2.276 3.661 25.602 1.00 95.00 94 LEU A C 1
ATOM 758 O O . LEU A 1 94 ? 1.393 3.760 24.752 1.00 95.00 94 LEU A O 1
ATOM 762 N N . GLY A 1 95 ? 2.389 2.615 26.411 1.00 96.00 95 GLY A N 1
ATOM 763 C CA . GLY A 1 95 ? 1.486 1.476 26.360 1.00 96.00 95 GLY A CA 1
ATOM 764 C C . GLY A 1 95 ? 1.055 1.004 27.741 1.00 96.00 95 GLY A C 1
ATOM 765 O O . GLY A 1 95 ? 1.644 1.354 28.763 1.00 96.00 95 GLY A O 1
ATOM 766 N N . TYR A 1 96 ? 0.004 0.193 27.764 1.00 96.50 96 TYR A N 1
ATOM 767 C CA . TYR A 1 96 ? -0.572 -0.370 28.979 1.00 96.50 96 TYR A CA 1
ATOM 768 C C . TYR A 1 96 ? 0.092 -1.711 29.294 1.00 96.50 96 TYR A C 1
ATOM 770 O O . TYR A 1 96 ? -0.150 -2.707 28.606 1.00 96.50 96 TYR A O 1
ATOM 778 N N . HIS A 1 97 ? 0.946 -1.732 30.316 1.00 95.75 97 HIS A N 1
ATOM 779 C CA . HIS A 1 97 ? 1.658 -2.931 30.760 1.00 95.75 97 HIS A CA 1
ATOM 780 C C . HIS A 1 97 ? 0.722 -3.911 31.476 1.00 95.75 97 HIS A C 1
ATOM 782 O O . HIS A 1 97 ? -0.106 -3.506 32.292 1.00 95.75 97 HIS A O 1
ATOM 788 N N . ARG A 1 98 ? 0.873 -5.206 31.185 1.00 95.00 98 ARG A N 1
ATOM 789 C CA . ARG A 1 98 ? 0.140 -6.303 31.830 1.00 95.00 98 ARG A CA 1
ATOM 790 C C . ARG A 1 98 ? 1.083 -7.196 32.628 1.00 95.00 98 ARG A C 1
ATOM 792 O O . ARG A 1 98 ? 2.281 -7.242 32.358 1.00 95.00 98 ARG A O 1
ATOM 799 N N . GLU A 1 99 ? 0.524 -7.940 33.578 1.00 95.44 99 GLU A N 1
ATOM 800 C CA . GLU A 1 99 ? 1.272 -8.879 34.429 1.00 95.44 99 GLU A CA 1
ATOM 801 C C . GLU A 1 99 ? 1.983 -9.981 33.625 1.00 95.44 99 GLU A C 1
ATOM 803 O O . GLU A 1 99 ? 3.028 -10.470 34.041 1.00 95.44 99 GLU A O 1
ATOM 808 N N . ASP A 1 100 ? 1.472 -10.331 32.438 1.00 95.75 100 ASP A N 1
ATOM 809 C CA . ASP A 1 100 ? 2.085 -11.309 31.528 1.00 95.75 100 ASP A CA 1
ATOM 810 C C . ASP A 1 100 ? 3.234 -10.736 30.669 1.00 95.75 100 ASP A C 1
ATOM 812 O O . ASP A 1 100 ? 3.742 -11.415 29.776 1.00 95.75 100 ASP A O 1
ATOM 816 N N . GLY A 1 101 ? 3.636 -9.483 30.906 1.00 94.56 101 GLY A N 1
ATOM 817 C CA . GLY A 1 101 ? 4.723 -8.801 30.200 1.00 94.56 101 GLY A CA 1
ATOM 818 C C . GLY A 1 101 ? 4.336 -8.212 28.841 1.00 94.56 101 GLY A C 1
ATOM 819 O O . GLY A 1 101 ? 5.155 -7.535 28.215 1.00 94.56 101 GLY A O 1
ATOM 820 N N . LYS A 1 102 ? 3.100 -8.418 28.368 1.00 96.12 102 LYS A N 1
ATOM 821 C CA . LYS A 1 102 ? 2.617 -7.776 27.138 1.00 96.12 102 LYS A CA 1
ATOM 822 C C . LYS A 1 102 ? 2.274 -6.311 27.386 1.00 96.12 102 LYS A C 1
ATOM 824 O O . LYS A 1 102 ? 1.876 -5.915 28.481 1.00 96.12 102 LYS A O 1
ATOM 829 N N . VAL A 1 103 ? 2.371 -5.516 26.323 1.00 96.38 103 VAL A N 1
ATOM 830 C CA . VAL A 1 103 ? 2.043 -4.088 26.333 1.00 96.38 103 VAL A CA 1
ATOM 831 C C . VAL A 1 103 ? 0.928 -3.829 25.323 1.00 96.38 103 VAL A C 1
ATOM 833 O O . VAL A 1 103 ? 1.086 -4.099 24.133 1.00 96.38 103 VAL A O 1
ATOM 836 N N . GLY A 1 104 ? -0.220 -3.350 25.803 1.00 95.31 104 GLY A N 1
ATOM 837 C CA . GLY A 1 104 ? -1.366 -2.981 24.970 1.00 95.31 104 GLY A CA 1
ATOM 838 C C . GLY A 1 104 ? -1.272 -1.544 24.460 1.00 95.31 104 GLY A C 1
ATOM 839 O O . GLY A 1 104 ? -0.760 -0.668 25.152 1.00 95.31 104 GLY A O 1
ATOM 840 N N . THR A 1 105 ? -1.806 -1.287 23.268 1.00 96.69 105 THR A N 1
ATOM 841 C CA . THR A 1 105 ? -1.936 0.068 22.699 1.00 96.69 105 THR A CA 1
ATOM 842 C C . THR A 1 105 ? -3.187 0.799 23.186 1.00 96.69 105 THR A C 1
ATOM 844 O O . THR A 1 105 ? -3.286 2.010 23.038 1.00 96.69 105 THR A O 1
ATOM 847 N N . GLU A 1 106 ? -4.134 0.070 23.778 1.00 93.25 106 GLU A N 1
ATOM 848 C CA . GLU A 1 106 ? -5.411 0.575 24.280 1.00 93.25 106 GLU A CA 1
ATOM 849 C C . GLU A 1 106 ? -5.787 -0.139 25.585 1.00 93.25 106 GLU A C 1
ATOM 851 O O . GLU A 1 106 ? -5.388 -1.288 25.818 1.00 93.25 106 GLU A O 1
ATOM 856 N N . ASN A 1 107 ? -6.588 0.527 26.418 1.00 91.75 107 ASN A N 1
ATOM 857 C CA . ASN A 1 107 ? -7.092 -0.012 27.679 1.00 91.75 107 ASN A CA 1
ATOM 858 C C . ASN A 1 107 ? -8.610 -0.218 27.618 1.00 91.75 107 ASN A C 1
ATOM 860 O O . ASN A 1 107 ? -9.387 0.580 28.137 1.00 91.75 107 ASN A O 1
ATOM 864 N N . ASN A 1 108 ? -9.019 -1.291 26.945 1.00 90.12 108 ASN A N 1
ATOM 865 C CA . ASN A 1 108 ? -10.425 -1.598 26.696 1.00 90.12 108 ASN A CA 1
ATOM 866 C C . ASN A 1 108 ? -10.982 -2.586 27.723 1.00 90.12 108 ASN A C 1
ATOM 868 O O . ASN A 1 108 ? -10.321 -3.560 28.088 1.00 90.12 108 ASN A O 1
ATOM 872 N N . TRP A 1 109 ? -12.232 -2.377 28.133 1.00 88.00 109 TRP A N 1
ATOM 873 C CA . TRP A 1 109 ? -12.990 -3.341 28.931 1.00 88.00 109 TRP A CA 1
ATOM 874 C C . TRP A 1 109 ? -13.910 -4.135 28.005 1.00 88.00 109 TRP A C 1
ATOM 876 O O . TRP A 1 109 ? -14.817 -3.579 27.388 1.00 88.00 109 TRP A O 1
ATOM 886 N N . LEU A 1 110 ? -13.669 -5.442 27.899 1.00 90.69 110 LEU A N 1
ATOM 887 C CA . LEU A 1 110 ? -14.489 -6.350 27.100 1.00 90.69 110 LEU A CA 1
ATOM 888 C C . LEU A 1 110 ? -15.418 -7.138 28.020 1.00 90.69 110 LEU A C 1
ATOM 890 O O . LEU A 1 110 ? -14.959 -7.862 28.900 1.00 90.69 110 LEU A O 1
ATOM 894 N N . ILE A 1 111 ? -16.725 -7.017 27.794 1.00 89.56 111 ILE A N 1
ATOM 895 C CA . ILE A 1 111 ? -17.748 -7.785 28.508 1.00 89.56 111 ILE A CA 1
ATOM 896 C C . ILE A 1 111 ? -18.412 -8.707 27.488 1.00 89.56 111 ILE A C 1
ATOM 898 O O . ILE A 1 111 ? -19.131 -8.241 26.607 1.00 89.56 111 ILE A O 1
ATOM 902 N N . ILE A 1 112 ? -18.147 -10.010 27.590 1.00 90.88 112 ILE A N 1
ATOM 903 C CA . ILE A 1 112 ? -18.636 -11.012 26.636 1.00 90.88 112 ILE A CA 1
ATOM 904 C C . ILE A 1 112 ? -19.660 -11.910 27.346 1.00 90.88 112 ILE A C 1
ATOM 906 O O . ILE A 1 112 ? -19.286 -12.636 28.270 1.00 90.88 112 ILE A O 1
ATOM 910 N N . PRO A 1 113 ? -20.948 -11.883 26.954 1.00 90.06 113 PRO A N 1
ATOM 911 C CA . PRO A 1 113 ? -21.940 -12.794 27.509 1.00 90.06 113 PRO A CA 1
ATOM 912 C C . PRO A 1 113 ? -21.660 -14.228 27.060 1.00 90.06 113 PRO A C 1
ATOM 914 O O . PRO A 1 113 ? -21.470 -14.484 25.874 1.00 90.06 113 PRO A O 1
ATOM 917 N N . LEU A 1 114 ? -21.726 -15.179 27.993 1.00 92.12 114 LEU A N 1
ATOM 918 C CA . LEU A 1 114 ? -21.639 -16.609 27.669 1.00 92.12 114 LEU A CA 1
ATOM 919 C C . LEU A 1 114 ? -22.954 -17.176 27.104 1.00 92.12 114 LEU A C 1
ATOM 921 O O . LEU A 1 114 ? -22.952 -18.242 26.498 1.00 92.12 114 LEU A O 1
ATOM 925 N N . VAL A 1 115 ? -24.078 -16.475 27.301 1.00 94.00 115 VAL A N 1
ATOM 926 C CA . VAL A 1 115 ? -25.396 -16.842 26.758 1.00 94.00 115 VAL A CA 1
ATOM 927 C C . VAL A 1 115 ? -26.153 -15.604 26.282 1.00 94.00 115 VAL A C 1
ATOM 929 O O . VAL A 1 115 ? -26.128 -14.556 26.930 1.00 94.00 115 VAL A O 1
ATOM 932 N N . PHE A 1 116 ? -26.895 -15.742 25.183 1.00 90.62 116 PHE A N 1
ATOM 933 C CA . PHE A 1 116 ? -27.576 -14.624 24.517 1.00 90.62 116 PHE A CA 1
ATOM 934 C C . PHE A 1 116 ? -28.597 -13.895 25.394 1.00 90.62 116 PHE A C 1
ATOM 936 O O . PHE A 1 116 ? -28.776 -12.684 25.260 1.00 90.62 116 PHE A O 1
ATOM 943 N N . CYS A 1 117 ? -29.235 -14.599 26.335 1.00 91.12 117 CYS A N 1
ATOM 944 C CA . CYS A 1 117 ? -30.221 -14.002 27.237 1.00 91.12 117 CYS A CA 1
ATOM 945 C C . CYS A 1 117 ? -29.651 -12.833 28.065 1.00 91.12 117 CYS A C 1
ATOM 947 O O . CYS A 1 117 ? -30.418 -11.997 28.539 1.00 91.12 117 CYS A O 1
ATOM 949 N N . GLN A 1 118 ? -28.324 -12.743 28.228 1.00 94.75 118 GLN A N 1
ATOM 950 C CA . GLN A 1 118 ? -27.678 -11.688 29.012 1.00 94.75 118 GLN A CA 1
ATOM 951 C C . GLN A 1 118 ? -27.356 -10.414 28.219 1.00 94.75 118 GLN A C 1
ATOM 953 O O . GLN A 1 118 ? -27.003 -9.409 28.836 1.00 94.75 118 GLN A O 1
ATOM 958 N N . ASN A 1 119 ? -27.538 -10.393 26.893 1.00 91.06 119 ASN A N 1
ATOM 959 C CA . ASN A 1 119 ? -27.211 -9.224 26.062 1.00 91.06 119 ASN A CA 1
ATOM 960 C C . ASN A 1 119 ? -27.914 -7.948 26.557 1.00 91.06 119 ASN A C 1
ATOM 962 O O . ASN A 1 119 ? -27.283 -6.908 26.724 1.00 91.06 119 ASN A O 1
ATOM 966 N N . ARG A 1 120 ? -29.212 -8.040 26.886 1.00 90.12 120 ARG A N 1
ATOM 967 C CA . ARG A 1 120 ? -29.994 -6.898 27.396 1.00 90.12 120 ARG A CA 1
ATOM 968 C C . ARG A 1 120 ? -29.457 -6.364 28.726 1.00 90.12 120 ARG A C 1
ATOM 970 O O . ARG A 1 120 ? -29.528 -5.163 28.978 1.00 90.12 120 ARG A O 1
ATOM 977 N N . ASN A 1 121 ? -28.956 -7.247 29.584 1.00 90.69 121 ASN A N 1
ATOM 978 C CA . ASN A 1 121 ? -28.392 -6.853 30.871 1.00 90.69 121 ASN A CA 1
ATOM 979 C C . 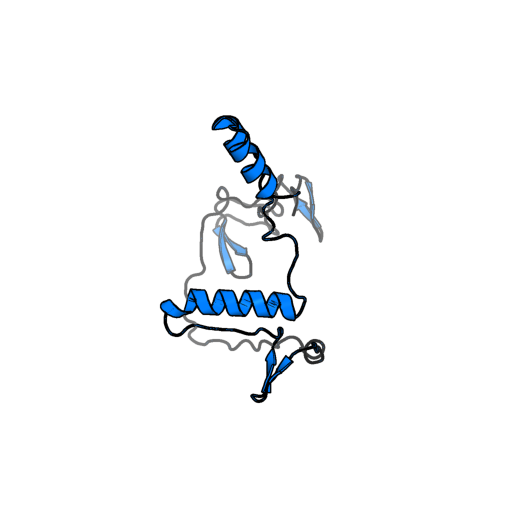ASN A 1 121 ? -27.038 -6.163 30.678 1.00 90.69 121 ASN A C 1
ATOM 981 O O . ASN A 1 121 ? -26.804 -5.122 31.288 1.00 90.69 121 ASN A O 1
ATOM 985 N N . ILE A 1 122 ? -26.196 -6.681 29.780 1.00 92.19 122 ILE A N 1
ATOM 986 C CA . ILE A 1 122 ? -24.901 -6.072 29.447 1.00 92.19 122 ILE A CA 1
ATOM 987 C C . ILE A 1 122 ? -25.080 -4.673 28.859 1.00 92.19 122 ILE A C 1
ATOM 989 O O . ILE A 1 122 ? -24.392 -3.757 29.297 1.00 92.19 122 ILE A O 1
ATOM 993 N N . GLU A 1 123 ? -26.038 -4.464 27.953 1.00 89.62 123 GLU A N 1
ATOM 994 C CA . GLU A 1 123 ? -26.295 -3.126 27.398 1.00 89.62 123 GLU A CA 1
ATOM 995 C C . GLU A 1 123 ? -26.725 -2.119 28.474 1.00 89.62 123 GLU A C 1
ATOM 997 O O . GLU A 1 123 ? -26.258 -0.979 28.487 1.00 89.62 123 GLU A O 1
ATOM 1002 N N . LYS A 1 124 ? -27.548 -2.538 29.446 1.00 89.38 124 LYS A N 1
ATOM 1003 C CA . LYS A 1 124 ? -27.903 -1.679 30.589 1.00 89.38 124 LYS A CA 1
ATOM 1004 C C . LYS A 1 124 ? -26.686 -1.327 31.446 1.00 89.38 124 LYS A C 1
ATOM 1006 O O . LYS A 1 124 ? -26.533 -0.169 31.830 1.00 89.38 124 LYS A O 1
ATOM 1011 N N . ILE A 1 125 ? -25.835 -2.310 31.744 1.00 90.00 125 ILE A N 1
ATOM 1012 C CA . ILE A 1 125 ? -24.601 -2.100 32.514 1.00 90.00 125 ILE A CA 1
ATOM 1013 C C . ILE A 1 125 ? -23.687 -1.129 31.764 1.00 90.00 125 ILE A C 1
ATOM 1015 O O . ILE A 1 125 ? -23.283 -0.119 32.333 1.00 90.00 125 ILE A O 1
ATOM 1019 N N . LYS A 1 126 ? -23.441 -1.375 30.474 1.00 89.38 126 LYS A N 1
ATOM 1020 C CA . LYS A 1 126 ? -22.644 -0.513 29.598 1.00 89.38 126 LYS A CA 1
ATOM 1021 C C . LYS A 1 126 ? -23.169 0.923 29.594 1.00 89.38 126 LYS A C 1
ATOM 1023 O O . LYS A 1 126 ? -22.391 1.838 29.846 1.00 89.38 126 LYS A O 1
ATOM 1028 N N . LYS A 1 127 ? -24.475 1.132 29.378 1.00 86.94 127 LYS A N 1
ATOM 1029 C CA . LYS A 1 127 ? -25.098 2.469 29.384 1.00 86.94 127 LYS A CA 1
ATOM 1030 C C . LYS A 1 127 ? -24.884 3.195 30.713 1.00 86.94 127 LYS A C 1
ATOM 1032 O O . LYS A 1 127 ? -24.487 4.359 30.718 1.00 86.94 127 LYS A O 1
ATOM 1037 N N . ASN A 1 128 ? -25.101 2.507 31.834 1.00 87.62 128 ASN A N 1
ATOM 1038 C CA . ASN A 1 128 ? -24.894 3.088 33.160 1.00 87.62 128 ASN A CA 1
ATOM 1039 C C . ASN A 1 128 ? -23.420 3.423 33.410 1.00 87.62 128 ASN A C 1
ATOM 1041 O O . ASN A 1 128 ? -23.124 4.509 33.893 1.00 87.62 128 ASN A O 1
ATOM 1045 N N . MET A 1 129 ? -22.498 2.532 33.041 1.00 88.50 129 MET A N 1
ATOM 1046 C CA . MET A 1 129 ? -21.061 2.753 33.215 1.00 88.50 129 MET A CA 1
ATOM 1047 C C . MET A 1 129 ? -20.553 3.916 32.366 1.00 88.50 129 MET A C 1
ATOM 1049 O O . MET A 1 129 ? -19.878 4.791 32.897 1.00 88.50 129 MET A O 1
ATOM 1053 N N . ILE A 1 130 ? -20.915 3.969 31.081 1.00 87.75 130 ILE A N 1
ATOM 1054 C CA . ILE A 1 130 ? -20.542 5.068 30.179 1.00 87.75 130 ILE A CA 1
ATOM 1055 C C . ILE A 1 130 ? -21.036 6.406 30.741 1.00 87.75 130 ILE A C 1
ATOM 1057 O O . ILE A 1 130 ? -20.267 7.363 30.802 1.00 87.75 130 ILE A O 1
ATOM 1061 N N . LYS A 1 131 ? -22.286 6.460 31.221 1.00 84.19 131 LYS A N 1
ATOM 1062 C CA . LYS A 1 131 ? -22.857 7.661 31.842 1.00 84.19 131 LYS A CA 1
ATOM 1063 C C . LYS A 1 131 ? -22.134 8.052 33.134 1.00 84.19 131 LYS A C 1
ATOM 1065 O O . LYS A 1 131 ? -21.729 9.199 33.281 1.00 84.19 131 LYS A O 1
ATOM 1070 N N . SER A 1 132 ? -21.966 7.122 34.074 1.00 85.94 132 SER A N 1
ATOM 1071 C CA . SER A 1 132 ? -21.348 7.398 35.381 1.00 85.94 132 SER A CA 1
ATOM 1072 C C . SER A 1 132 ? -19.870 7.776 35.284 1.00 85.94 132 SER A C 1
ATOM 1074 O O . SER A 1 132 ? -19.396 8.560 36.098 1.00 85.94 132 SER A O 1
ATOM 1076 N N . LEU A 1 133 ? -19.151 7.238 34.297 1.00 87.00 133 LEU A N 1
ATOM 1077 C CA . LEU A 1 133 ? -17.743 7.551 34.050 1.00 87.00 133 LEU A CA 1
ATOM 1078 C C . LEU A 1 133 ? -17.550 8.821 33.200 1.00 87.00 133 LEU A C 1
ATOM 1080 O O . LEU A 1 133 ? -16.414 9.203 32.941 1.00 87.00 133 LEU A O 1
ATOM 1084 N N . GLY A 1 134 ? -18.633 9.477 32.764 1.00 83.25 134 GLY A N 1
ATOM 1085 C CA . GLY A 1 134 ? -18.563 10.702 31.963 1.00 83.25 134 GLY A CA 1
ATOM 1086 C C . GLY A 1 134 ? -18.160 10.483 30.500 1.00 83.25 134 GLY A C 1
ATOM 1087 O O . GLY A 1 134 ? -17.797 11.439 29.824 1.00 83.25 134 GLY A O 1
ATOM 1088 N N . TYR A 1 135 ? -18.238 9.247 29.998 1.00 80.56 135 TYR A N 1
ATOM 1089 C CA . TYR A 1 135 ? -17.981 8.902 28.594 1.00 80.56 135 TYR A CA 1
ATOM 1090 C C . TYR A 1 135 ? -19.238 8.979 27.715 1.00 80.56 135 TYR A C 1
ATOM 1092 O O . TYR A 1 135 ? -19.199 8.599 26.546 1.00 80.56 135 TYR A O 1
ATOM 1100 N N . SER A 1 136 ? -20.380 9.399 28.266 1.00 75.56 136 SER A N 1
ATOM 1101 C CA . SER A 1 136 ? -21.611 9.550 27.491 1.00 75.56 136 SER A CA 1
ATOM 1102 C C . SER A 1 136 ? -21.543 10.794 26.614 1.00 75.56 136 SER A C 1
ATOM 1104 O O . SER A 1 136 ? -21.513 11.907 27.138 1.00 75.56 136 SER A O 1
ATOM 1106 N N . ASN A 1 137 ? -21.610 10.605 25.297 1.00 65.38 137 ASN A N 1
ATOM 1107 C CA . ASN A 1 137 ? -21.981 11.681 24.385 1.00 65.38 137 ASN A CA 1
ATOM 1108 C C . ASN A 1 137 ? -23.477 11.966 24.568 1.00 65.38 137 ASN A C 1
ATOM 1110 O O . ASN A 1 137 ? -24.286 11.037 24.575 1.00 65.38 137 ASN A O 1
ATOM 1114 N N . LEU A 1 138 ? -23.834 13.237 24.750 1.00 56.72 138 LEU A N 1
ATOM 1115 C CA . LEU A 1 138 ? -25.222 13.669 24.955 1.00 56.72 138 LEU A CA 1
ATOM 1116 C C . LEU A 1 138 ? -26.082 13.512 23.683 1.00 56.72 138 LEU A C 1
ATOM 1118 O O . LEU A 1 138 ? -27.302 13.469 23.782 1.00 56.72 138 LEU A O 1
ATOM 1122 N N . ASP A 1 139 ? -25.457 13.351 22.513 1.00 58.06 139 ASP A N 1
ATOM 1123 C CA . ASP A 1 139 ? -26.123 13.536 21.217 1.00 58.06 139 ASP A CA 1
ATOM 1124 C C . ASP A 1 139 ? -26.776 12.272 20.616 1.00 58.06 139 ASP A C 1
ATOM 1126 O O . ASP A 1 139 ? -27.564 12.375 19.676 1.00 58.06 139 ASP A O 1
ATOM 1130 N N . ASP A 1 140 ? -26.485 11.065 21.118 1.00 56.34 140 ASP A N 1
ATOM 1131 C CA . ASP A 1 140 ? -26.848 9.831 20.391 1.00 56.34 140 ASP A CA 1
ATOM 1132 C C . ASP A 1 140 ? -28.259 9.273 20.681 1.00 56.34 140 ASP A C 1
ATOM 1134 O O . ASP A 1 140 ? -28.747 8.436 19.914 1.00 56.34 140 ASP A O 1
ATOM 1138 N N . GLU A 1 141 ? -28.961 9.723 21.731 1.00 56.88 141 GLU A N 1
ATOM 1139 C CA . GLU A 1 141 ? -30.254 9.121 22.132 1.00 56.88 141 GLU A CA 1
ATOM 1140 C C . GLU A 1 141 ? -31.396 10.086 22.493 1.00 56.88 141 GLU A C 1
ATOM 1142 O O . GLU A 1 141 ? -32.497 9.612 22.791 1.00 56.88 141 GLU A O 1
ATOM 1147 N N . ASP A 1 142 ? -31.214 11.406 22.429 1.00 61.25 142 ASP A N 1
ATOM 1148 C CA . ASP A 1 142 ? -32.295 12.332 22.784 1.00 61.25 142 ASP A CA 1
ATOM 1149 C C . ASP A 1 142 ? -33.228 12.588 21.594 1.00 61.25 142 ASP A C 1
ATOM 1151 O O . ASP A 1 142 ? -33.138 13.568 20.852 1.00 61.25 142 ASP A O 1
ATOM 1155 N N . TYR A 1 143 ? -34.177 11.668 21.417 1.00 69.62 143 TYR A N 1
ATOM 1156 C CA . TYR A 1 143 ? -35.342 11.932 20.588 1.00 69.62 143 TYR A CA 1
ATOM 1157 C C . TYR A 1 143 ? -36.313 12.858 21.335 1.00 69.62 143 TYR A C 1
ATOM 1159 O O . TYR A 1 143 ? -36.792 12.519 22.421 1.00 69.62 143 TYR A O 1
ATOM 1167 N N . ASN A 1 144 ? -36.669 14.006 20.751 1.00 67.81 144 ASN A N 1
ATOM 1168 C CA . ASN A 1 144 ? -37.646 14.923 21.345 1.00 67.81 144 ASN A CA 1
ATOM 1169 C C . ASN A 1 144 ? -39.080 14.405 21.132 1.00 67.81 144 ASN A C 1
ATOM 1171 O O . ASN A 1 144 ? -39.812 14.844 20.245 1.00 67.81 144 ASN A O 1
ATOM 1175 N N . LEU A 1 145 ? -39.489 13.451 21.968 1.00 77.81 145 LEU A N 1
ATOM 1176 C CA . LEU A 1 145 ? -40.824 12.845 21.920 1.00 77.81 145 LEU A CA 1
ATOM 1177 C C . LEU A 1 145 ? -41.935 13.784 22.409 1.00 77.81 145 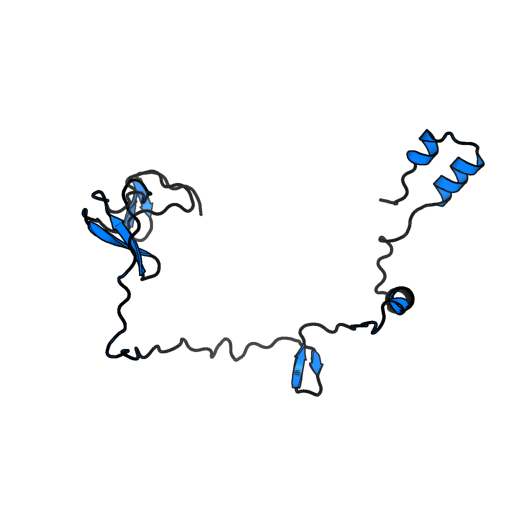LEU A C 1
ATOM 1179 O O . LEU A 1 145 ? -43.110 13.511 22.167 1.00 77.81 145 LEU A O 1
ATOM 1183 N N . ASN A 1 146 ? -41.594 14.895 23.066 1.00 79.69 146 ASN A N 1
ATOM 1184 C CA . ASN A 1 146 ? -42.589 15.822 23.603 1.00 79.69 146 ASN A CA 1
ATOM 1185 C C . ASN A 1 146 ? -43.410 16.478 22.486 1.00 79.69 146 ASN A C 1
ATOM 1187 O O . ASN A 1 146 ? -44.629 16.572 22.603 1.00 79.69 146 ASN A O 1
ATOM 1191 N N . GLU A 1 147 ? -42.772 16.866 21.376 1.00 80.62 147 GLU A N 1
ATOM 1192 C CA . GLU A 1 147 ? -43.471 17.456 20.224 1.00 80.62 147 GLU A CA 1
ATOM 1193 C C . GLU A 1 147 ? -44.450 16.459 19.584 1.00 80.62 147 GLU A C 1
ATOM 1195 O O . GLU A 1 147 ? -45.574 16.816 19.222 1.00 80.62 147 GLU A O 1
ATOM 1200 N N . LEU A 1 148 ? -44.041 15.191 19.500 1.00 82.75 148 LEU A N 1
ATOM 1201 C CA . LEU A 1 148 ? -44.868 14.111 18.970 1.00 82.75 148 LEU A CA 1
ATOM 1202 C C . LEU A 1 148 ? -46.103 13.866 19.854 1.00 82.75 148 LEU A C 1
ATOM 1204 O O . LEU A 1 148 ? -47.223 13.769 19.350 1.00 82.75 148 LEU A O 1
ATOM 1208 N N . ILE A 1 149 ? -45.907 13.807 21.176 1.00 84.56 149 ILE A N 1
ATOM 1209 C CA . ILE A 1 149 ? -46.979 13.598 22.161 1.00 84.56 149 ILE A CA 1
ATOM 1210 C C . ILE A 1 149 ? -47.978 14.762 22.141 1.00 84.56 149 ILE A C 1
ATOM 1212 O O . ILE A 1 149 ? -49.187 14.533 22.189 1.00 84.56 149 ILE A O 1
ATOM 1216 N N . GLU A 1 150 ? -47.493 16.001 22.049 1.00 85.62 150 GLU A N 1
ATOM 1217 C CA . GLU A 1 150 ? -48.334 17.199 21.968 1.00 85.62 150 GLU A CA 1
ATOM 1218 C C . GLU A 1 150 ? -49.223 17.203 20.718 1.00 85.62 150 GLU A C 1
ATOM 1220 O O . GLU A 1 150 ? -50.428 17.447 20.814 1.00 85.62 150 GLU A O 1
ATOM 1225 N N . LYS A 1 151 ? -48.659 16.891 19.544 1.00 84.06 151 LYS A N 1
ATOM 1226 C CA . LYS A 1 151 ? -49.413 16.830 18.279 1.00 84.06 151 LYS A CA 1
ATOM 1227 C C . LYS A 1 151 ? -50.477 15.737 18.290 1.00 84.06 151 LYS A C 1
ATOM 1229 O O . LYS A 1 151 ? -51.605 15.985 17.870 1.00 84.06 151 LYS A O 1
ATOM 1234 N N . TYR A 1 152 ? -50.149 14.565 18.834 1.00 85.44 152 TYR A N 1
ATOM 1235 C CA . TYR A 1 152 ? -51.114 13.479 18.997 1.00 85.44 152 TYR A CA 1
ATOM 1236 C C . TYR A 1 152 ? -52.274 13.878 19.922 1.00 85.44 152 TYR A C 1
ATOM 1238 O O . TYR A 1 152 ? -53.440 13.714 19.566 1.00 85.44 152 TYR A O 1
ATOM 1246 N N . LYS A 1 153 ? -51.981 14.475 21.087 1.00 88.06 153 LYS A N 1
ATOM 1247 C CA . LYS A 1 153 ? -53.012 14.912 22.049 1.00 88.06 153 LYS A CA 1
ATOM 1248 C C . LYS A 1 153 ? -53.933 16.008 21.508 1.00 88.06 153 LYS A C 1
ATOM 1250 O O . LYS A 1 153 ? -55.079 16.087 21.938 1.00 88.06 153 LYS A O 1
ATOM 1255 N N . LYS A 1 154 ? -53.457 16.837 20.575 1.00 89.81 154 LYS A N 1
ATOM 1256 C CA . LYS A 1 154 ? -54.257 17.876 19.901 1.00 89.81 154 LYS A CA 1
ATOM 1257 C C . LYS A 1 154 ? -55.124 17.342 18.752 1.00 89.81 154 LYS A C 1
ATOM 1259 O O . LYS A 1 154 ? -55.808 18.134 18.115 1.00 89.81 154 LYS A O 1
ATOM 1264 N N . GLY A 1 155 ? -55.117 16.030 18.496 1.00 87.00 155 GLY A N 1
ATOM 1265 C CA . GLY A 1 155 ? -55.875 15.418 17.402 1.00 87.00 155 GLY A CA 1
ATOM 1266 C C . GLY A 1 155 ? -55.267 15.673 16.023 1.00 87.00 155 GLY A C 1
ATOM 1267 O O . GLY A 1 155 ? -56.002 15.709 15.040 1.00 87.00 155 GLY A O 1
ATOM 1268 N N . GLY A 1 156 ? -53.947 15.888 15.952 1.00 81.75 156 GLY A N 1
ATOM 1269 C CA . GLY A 1 156 ? -53.234 16.078 14.690 1.00 81.75 156 GLY A CA 1
ATOM 1270 C C . GLY A 1 156 ? -53.447 14.906 13.731 1.00 81.75 156 GLY A C 1
ATOM 1271 O O . GLY A 1 156 ? -53.563 13.751 14.145 1.00 81.75 156 GLY A O 1
ATOM 1272 N N . SER A 1 157 ? -53.502 15.217 12.441 1.00 84.50 157 SER A N 1
ATOM 1273 C CA . SER A 1 157 ? -53.675 14.223 11.382 1.00 84.50 157 SER A CA 1
ATOM 1274 C C . SER A 1 157 ? -52.468 13.281 11.283 1.00 84.50 157 SER A C 1
ATOM 1276 O O . SER A 1 157 ? -51.349 13.618 11.678 1.00 84.50 157 SER A O 1
ATOM 1278 N N . GLU A 1 158 ? -52.677 12.090 10.718 1.00 81.69 158 GLU A N 1
ATOM 1279 C CA . GLU A 1 158 ? -51.625 11.078 10.540 1.00 81.69 158 GLU A CA 1
ATOM 1280 C C . GLU A 1 158 ? -50.403 11.638 9.785 1.00 81.69 158 GLU A C 1
ATOM 1282 O O . GLU A 1 158 ? -49.255 11.403 10.170 1.00 81.69 158 GLU A O 1
ATOM 1287 N N . GLU A 1 159 ? -50.637 12.481 8.777 1.00 84.25 159 GLU A N 1
ATOM 1288 C CA . GLU A 1 159 ? -49.574 13.141 8.018 1.00 84.25 159 GLU A CA 1
ATOM 1289 C C . GLU A 1 159 ? -48.741 14.133 8.848 1.00 84.25 159 GLU A C 1
ATOM 1291 O O . GLU A 1 159 ? -47.538 14.278 8.617 1.00 84.25 159 GLU A O 1
ATOM 1296 N N . GLU A 1 160 ? -49.349 14.831 9.809 1.00 79.38 160 GLU A N 1
ATOM 1297 C CA . GLU A 1 160 ? -48.659 15.805 10.668 1.00 79.38 160 GLU A CA 1
ATOM 1298 C C . GLU A 1 160 ? -47.777 15.121 11.713 1.00 79.38 160 GLU A C 1
ATOM 1300 O O . GLU A 1 160 ? -46.682 15.601 12.027 1.00 79.38 160 GLU A O 1
ATOM 1305 N N . ILE A 1 161 ? -48.230 13.977 12.222 1.00 83.00 161 ILE A N 1
ATOM 1306 C CA . ILE A 1 161 ? -47.478 13.154 13.171 1.00 83.00 161 ILE A CA 1
ATOM 1307 C C . ILE A 1 161 ? -46.237 12.581 12.476 1.00 83.00 161 ILE A C 1
ATOM 1309 O O . ILE A 1 161 ? -45.127 12.738 12.990 1.00 83.00 161 ILE A O 1
ATOM 1313 N N . LEU A 1 162 ? -46.393 12.026 11.268 1.00 82.75 162 LEU A N 1
ATOM 1314 C CA . LEU A 1 162 ? -45.302 11.426 10.484 1.00 82.75 162 LEU A CA 1
ATOM 1315 C C . LEU A 1 162 ? -44.219 12.429 10.053 1.00 82.75 162 LEU A C 1
ATOM 1317 O O . LEU A 1 162 ? -43.062 12.050 9.881 1.00 82.75 162 LEU A O 1
ATOM 1321 N N . LYS A 1 163 ? -44.563 13.713 9.903 1.00 84.12 163 LYS A N 1
ATOM 1322 C CA . LYS A 1 163 ? -43.611 14.781 9.540 1.00 84.12 163 LYS A CA 1
ATOM 1323 C C . LYS A 1 163 ? -42.810 15.332 10.726 1.00 84.12 163 LYS A C 1
ATOM 1325 O O . LYS A 1 163 ? -41.958 16.200 10.531 1.00 84.12 163 LYS A O 1
ATOM 1330 N N . THR A 1 164 ? -43.065 14.872 11.951 1.00 81.88 164 THR A N 1
ATOM 1331 C CA . THR A 1 164 ? -42.382 15.386 13.147 1.00 81.88 164 THR A CA 1
ATOM 1332 C C . THR A 1 164 ? -40.927 14.922 13.183 1.00 81.88 164 THR A C 1
ATOM 1334 O O . THR A 1 164 ? -40.636 13.728 13.126 1.00 81.88 164 THR A O 1
ATOM 1337 N N . LYS A 1 165 ? -39.987 15.870 13.277 1.00 76.94 165 LYS A N 1
ATOM 1338 C CA . LYS A 1 165 ? -38.556 15.562 13.370 1.00 76.94 165 LYS A CA 1
ATOM 1339 C C . LYS A 1 165 ? -38.221 15.115 14.786 1.00 76.94 165 LYS A C 1
ATOM 1341 O O . LYS A 1 165 ? -38.396 15.872 15.730 1.00 76.94 165 LYS A O 1
ATOM 1346 N N . LEU A 1 166 ? -37.724 13.888 14.920 1.00 73.38 166 LEU A N 1
ATOM 1347 C CA . LEU A 1 166 ? -37.478 13.296 16.233 1.00 73.38 166 LEU A CA 1
ATOM 1348 C C . LEU A 1 166 ? -36.075 13.585 16.778 1.00 73.38 166 LEU A C 1
ATOM 1350 O O . LEU A 1 166 ? -35.909 13.530 17.986 1.00 73.38 166 LEU A O 1
ATOM 1354 N N . LYS A 1 167 ? -35.082 13.910 15.943 1.00 68.75 167 LYS A N 1
ATOM 1355 C CA . LYS A 1 167 ? -33.728 14.271 16.398 1.00 68.75 167 LYS A CA 1
ATOM 1356 C C . LYS A 1 167 ? -33.563 15.789 16.456 1.00 68.75 167 LYS A C 1
ATOM 1358 O O . LYS A 1 167 ? -33.956 16.470 15.506 1.00 68.75 167 LYS A O 1
ATOM 1363 N N . GLN A 1 168 ? -32.982 16.301 17.541 1.00 58.91 168 GLN A N 1
ATOM 1364 C CA . GLN A 1 168 ? -32.433 17.659 17.550 1.00 58.91 168 GLN A CA 1
ATOM 1365 C C . GLN A 1 168 ? -31.159 17.654 16.689 1.00 58.91 168 GLN A C 1
ATOM 1367 O O . GLN A 1 168 ? -30.364 16.722 16.780 1.00 58.91 168 GLN A O 1
ATOM 1372 N N . ASN A 1 169 ? -31.049 18.625 15.777 1.00 52.06 169 ASN A N 1
ATOM 1373 C CA . ASN A 1 169 ? -29.825 18.866 15.008 1.00 52.06 169 ASN A CA 1
ATOM 1374 C C . ASN A 1 169 ? -28.734 19.437 15.910 1.00 52.06 169 ASN A C 1
ATOM 1376 O O . ASN A 1 169 ? -29.098 20.284 16.757 1.00 52.06 169 ASN A O 1
#

pLDDT: mean 87.66, std 10.33, range [52.06, 98.25]

Sequence (169 aa):
MTDLKKDEIIYPSLKLKNNVKAKHKFSIENLSIGDSVFMYGVVVGKAKKRILKGEQISPFNIVHETEDYKIPKKVSKTKWNPPSLDEISKKIFLGYHREDGKVGTENNWLIIPLVFCQNRNIEKIKKNMIKSLGYSNLDDEDYNLNELIEKYKKGGSEEEILKTKLKQN

Secondary structure (DSSP, 8-state):
---B-TT-EETTTEE-SS-B-TT-EE-SS-B-TTPEEEETTEEEEEESS-B-TTPEE-TTTEE---------SS-------PPP-TTTTT-----EE-TTS-EESS-------SSGGGHHHHHHHHHHHHHHTT---TTSS-B-HHHHHHHHHTT--HHHHHT---B--